Protein AF-X1HTP2-F1 (afdb_monomer_lite)

Foldseek 3Di:
DDDDQDDQQQFDWDQDPVGDTDTDGDDPPGPRDDCPDPVSVVVVVVVVVVVVVVVVVVVVPPDVVVVVVVPD

Secondary structure (DSSP, 8-state):
-----PPP--EEEEE-TTS-EEEEEPPSSPTT-----HHHHHHHHHHHHHHHHHHHHHTT-S-HHHHHHTT-

Sequence (72 aa):
MYRKNSKVNIGKYIKQIEGYKAFIPEKFPPKNLSFQGERLIQILSTSSLLLGKLDGLTKLVPDIDFFIFMYI

Organism: NCBI:txid412755

pLDDT: mean 85.74, std 12.96, range [37.97, 97.94]

Radius of gyration: 22.1 Å; chains: 1; bounding box: 47×16×52 Å

Structure (mmCIF, N/CA/C/O backbone):
data_AF-X1HTP2-F1
#
_entry.id   AF-X1HTP2-F1
#
loop_
_atom_site.group_PDB
_atom_site.id
_atom_site.type_symbol
_atom_site.label_atom_id
_atom_site.label_alt_id
_atom_site.label_comp_id
_atom_site.label_asym_id
_atom_site.label_entity_id
_atom_site.label_seq_id
_atom_site.pdbx_PDB_ins_code
_atom_site.Cartn_x
_atom_site.Cartn_y
_atom_site.Cartn_z
_atom_site.occupancy
_atom_site.B_iso_or_equiv
_atom_site.auth_seq_id
_atom_site.auth_comp_id
_atom_site.auth_asym_id
_atom_site.auth_atom_id
_atom_site.pdbx_PDB_model_num
ATOM 1 N N . MET A 1 1 ? 19.390 -1.859 15.303 1.00 37.97 1 MET A N 1
ATOM 2 C CA . MET A 1 1 ? 18.467 -2.573 16.220 1.00 37.97 1 MET A CA 1
ATOM 3 C C . MET A 1 1 ? 17.035 -2.368 15.740 1.00 37.97 1 MET A C 1
ATOM 5 O O . MET A 1 1 ? 16.481 -1.297 15.956 1.00 37.97 1 MET A O 1
ATOM 9 N N . TYR A 1 2 ? 16.442 -3.350 15.057 1.00 44.22 2 TYR A N 1
ATOM 10 C CA . TYR A 1 2 ? 15.048 -3.263 14.608 1.00 44.22 2 TYR A CA 1
ATOM 11 C C . TYR A 1 2 ? 14.109 -3.542 15.785 1.00 44.22 2 TYR A C 1
ATOM 13 O O . TYR A 1 2 ? 14.073 -4.639 16.339 1.00 44.22 2 TYR A O 1
ATOM 21 N N . ARG A 1 3 ? 13.402 -2.500 16.221 1.00 50.03 3 ARG A N 1
ATOM 22 C CA . ARG A 1 3 ? 12.497 -2.518 17.372 1.00 50.03 3 ARG A CA 1
ATOM 23 C C . ARG A 1 3 ? 11.256 -3.343 17.018 1.00 50.03 3 ARG A C 1
ATOM 25 O O . ARG A 1 3 ? 10.632 -3.107 15.991 1.00 50.03 3 ARG A O 1
ATOM 32 N N . LYS A 1 4 ? 10.915 -4.313 17.873 1.00 47.59 4 LYS A N 1
ATOM 33 C CA . LYS A 1 4 ? 9.714 -5.162 17.786 1.00 47.59 4 LYS A CA 1
ATOM 34 C C . LYS A 1 4 ? 8.488 -4.292 17.469 1.00 47.59 4 LYS A C 1
ATOM 36 O O . LYS A 1 4 ? 8.128 -3.443 18.284 1.00 47.59 4 LYS A O 1
ATOM 41 N N . ASN A 1 5 ? 7.895 -4.481 16.286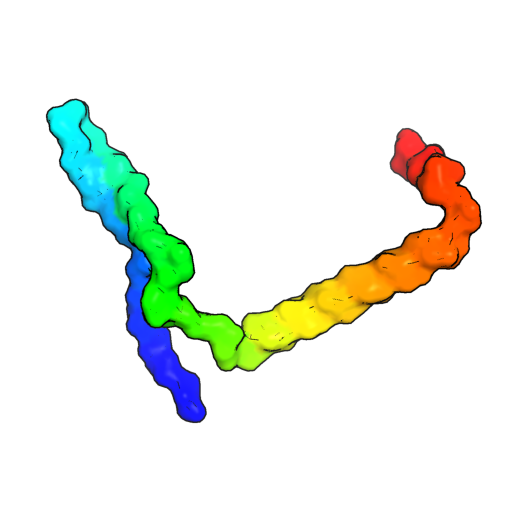 1.00 54.75 5 ASN A N 1
ATOM 42 C CA . ASN A 1 5 ? 6.773 -3.673 15.804 1.00 54.75 5 ASN A CA 1
ATOM 43 C C . ASN A 1 5 ? 5.609 -3.745 16.800 1.00 54.75 5 ASN A C 1
ATOM 45 O O . ASN A 1 5 ? 5.004 -4.800 17.000 1.00 54.75 5 ASN A O 1
ATOM 49 N N . SER A 1 6 ? 5.289 -2.611 17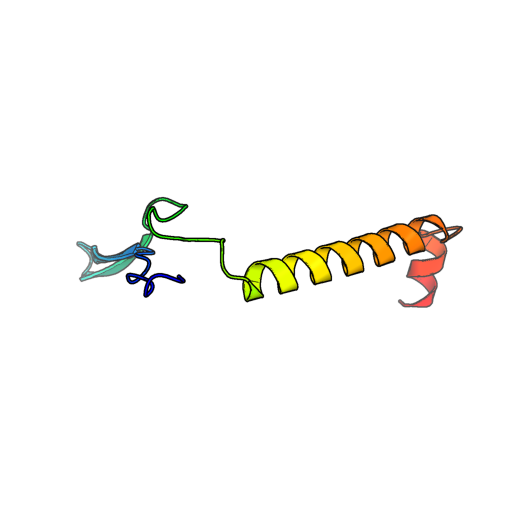.423 1.00 61.97 6 SER A N 1
ATOM 50 C CA . SER A 1 6 ? 3.991 -2.418 18.060 1.00 61.97 6 SER A CA 1
ATOM 51 C C . SER A 1 6 ? 2.912 -2.581 16.985 1.00 61.97 6 SER A C 1
ATOM 53 O O . SER A 1 6 ? 3.093 -2.126 15.856 1.00 61.97 6 SER A O 1
ATOM 55 N N . LYS A 1 7 ? 1.807 -3.273 17.296 1.00 74.19 7 LYS A N 1
ATOM 56 C CA . LYS A 1 7 ? 0.704 -3.467 16.338 1.00 74.19 7 LYS A CA 1
ATOM 57 C C . LYS A 1 7 ? 0.287 -2.115 15.746 1.00 74.19 7 LYS A C 1
ATOM 59 O O . LYS A 1 7 ? -0.065 -1.204 16.494 1.00 74.19 7 LYS A O 1
ATOM 64 N N . VAL A 1 8 ? 0.334 -1.986 14.420 1.00 83.19 8 VAL A N 1
ATOM 65 C CA . VAL A 1 8 ? -0.158 -0.797 13.712 1.00 83.19 8 VAL A CA 1
ATOM 66 C C . VAL A 1 8 ? -1.676 -0.775 13.835 1.00 83.19 8 VAL A C 1
ATOM 68 O O . VAL A 1 8 ? -2.344 -1.715 13.407 1.00 83.19 8 VAL A O 1
ATOM 71 N N . ASN A 1 9 ? -2.218 0.268 14.463 1.00 87.19 9 ASN A N 1
ATOM 72 C CA . ASN A 1 9 ? -3.663 0.447 14.537 1.00 87.19 9 ASN A CA 1
ATOM 73 C C . ASN A 1 9 ? -4.145 1.093 13.234 1.00 87.19 9 ASN A C 1
ATOM 75 O O . ASN A 1 9 ? -3.785 2.230 12.943 1.00 87.19 9 ASN A O 1
ATOM 79 N N . ILE A 1 10 ? -4.933 0.355 12.455 1.00 91.00 10 ILE A N 1
ATOM 80 C CA . ILE A 1 10 ? -5.460 0.794 11.154 1.00 91.00 10 ILE A CA 1
ATOM 81 C C . ILE A 1 10 ? -6.920 1.260 11.229 1.00 91.00 10 ILE A C 1
ATOM 83 O O . ILE A 1 10 ? -7.468 1.740 10.241 1.00 91.00 10 ILE A O 1
ATOM 87 N N . GLY A 1 11 ? -7.565 1.113 12.384 1.00 92.56 11 GLY A N 1
ATOM 88 C CA . GLY A 1 11 ? -8.991 1.362 12.547 1.00 92.56 11 GLY A CA 1
ATOM 89 C C . GLY A 1 11 ? -9.620 0.441 13.577 1.00 92.56 11 GLY A C 1
ATOM 90 O O . GLY A 1 11 ? -8.988 -0.475 14.108 1.00 92.56 11 GLY A O 1
ATOM 91 N N . LYS A 1 12 ? -10.901 0.675 13.850 1.00 94.19 12 LYS A N 1
ATOM 92 C CA . LYS A 1 12 ? -11.681 -0.110 14.808 1.00 94.19 12 LYS A CA 1
ATOM 93 C C . LYS A 1 12 ? -13.093 -0.350 14.304 1.00 94.19 12 LYS A C 1
ATOM 95 O O . LYS A 1 12 ? -13.684 0.498 13.645 1.00 94.19 12 LYS A O 1
ATOM 100 N N . TYR A 1 13 ? -13.652 -1.496 14.670 1.00 96.38 13 TYR A N 1
ATOM 101 C CA . TYR A 1 13 ? -15.071 -1.753 14.466 1.00 96.38 13 TYR A CA 1
ATOM 102 C C . TYR A 1 13 ? -15.889 -1.048 15.552 1.00 96.38 13 TYR A C 1
ATOM 104 O O . TYR A 1 13 ? -15.664 -1.278 16.740 1.00 96.38 13 TYR A O 1
ATOM 112 N N . ILE A 1 14 ? -16.844 -0.212 15.146 1.00 96.38 14 ILE A N 1
ATOM 113 C CA . ILE A 1 14 ? -17.782 0.485 16.032 1.00 96.38 14 ILE A CA 1
ATOM 114 C C . ILE A 1 14 ? -19.192 -0.043 15.758 1.00 96.38 14 ILE A C 1
ATOM 116 O O . ILE A 1 14 ? -19.602 -0.161 14.600 1.00 96.38 14 ILE A O 1
ATOM 120 N N . LYS A 1 15 ? -19.924 -0.382 16.825 1.00 97.31 15 LYS A N 1
ATOM 121 C CA . LYS A 1 15 ? -21.335 -0.773 16.739 1.00 97.31 15 LYS A CA 1
ATOM 122 C C . LYS A 1 15 ? -22.169 0.461 16.388 1.00 97.31 15 LYS A C 1
ATOM 124 O O . LYS A 1 15 ? -22.089 1.460 17.095 1.00 97.31 15 LYS A O 1
ATOM 129 N N . GLN A 1 16 ? -22.925 0.371 15.304 1.00 96.31 16 GLN A N 1
ATOM 130 C CA . GLN A 1 16 ? -23.834 1.415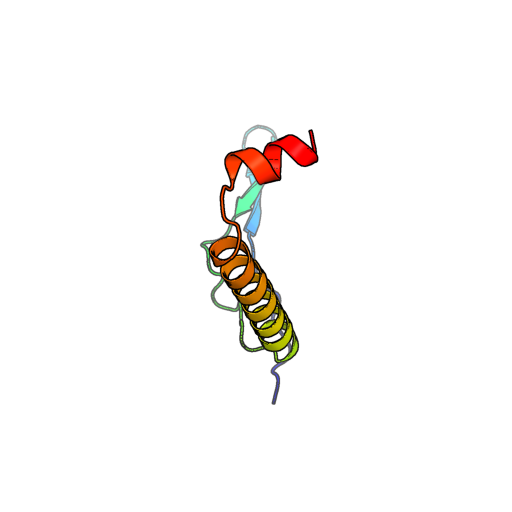 14.845 1.00 96.31 16 GLN A CA 1
ATOM 131 C C . GLN A 1 16 ? -25.194 1.288 15.538 1.00 96.31 16 GLN A C 1
ATOM 133 O O . GLN A 1 16 ? -25.514 0.238 16.110 1.00 96.31 16 GLN A O 1
ATOM 138 N N . ILE A 1 17 ? -25.980 2.365 15.502 1.00 95.69 17 ILE A N 1
ATOM 139 C CA . ILE A 1 17 ? -27.302 2.438 16.145 1.00 95.69 17 ILE A CA 1
ATOM 140 C C . ILE A 1 17 ? -28.248 1.388 15.546 1.00 95.69 17 ILE A C 1
ATOM 142 O O . ILE A 1 17 ? -29.006 0.746 16.265 1.00 95.69 17 ILE A O 1
ATOM 146 N N . GLU A 1 18 ? -28.109 1.124 14.251 1.00 94.31 18 GLU A N 1
ATOM 147 C CA . GLU A 1 18 ? -28.870 0.163 13.455 1.00 94.31 18 GLU A CA 1
ATOM 148 C C . GLU A 1 18 ? -28.458 -1.300 13.722 1.00 94.31 18 GLU A C 1
ATOM 150 O O . GLU A 1 18 ? -28.987 -2.227 13.116 1.00 94.31 18 GLU A O 1
ATOM 155 N N . GLY A 1 19 ? -27.503 -1.537 14.629 1.00 94.25 19 GLY A N 1
ATOM 156 C CA . GLY A 1 19 ? -27.164 -2.864 15.149 1.00 94.25 19 GLY A CA 1
ATOM 157 C C . GLY A 1 19 ? -25.999 -3.577 14.457 1.00 94.25 19 GLY A C 1
ATOM 158 O O . GLY A 1 19 ? -25.464 -4.534 15.023 1.00 94.25 19 GLY A O 1
ATOM 159 N N . TYR A 1 20 ? -25.539 -3.101 13.297 1.00 94.62 20 TYR A N 1
ATOM 160 C CA . TYR A 1 20 ? -24.362 -3.648 12.611 1.00 94.62 20 TYR A CA 1
ATOM 161 C C . TYR A 1 20 ? -23.044 -3.060 13.148 1.00 94.62 20 TYR A C 1
ATOM 163 O O . TYR A 1 20 ? -23.023 -2.084 13.899 1.00 94.62 20 TYR A O 1
ATOM 171 N N . LYS A 1 21 ? -21.908 -3.669 12.787 1.00 97.12 21 LYS A N 1
ATOM 172 C CA . LYS A 1 21 ? -20.569 -3.137 13.092 1.00 97.12 21 LYS A CA 1
ATOM 173 C C . LYS A 1 21 ? -19.962 -2.540 11.829 1.00 97.12 21 LYS A C 1
ATOM 175 O O . LYS A 1 21 ? -19.789 -3.253 10.847 1.00 97.12 21 LYS A O 1
ATOM 180 N N . ALA A 1 22 ? -19.594 -1.265 11.878 1.00 96.44 22 ALA A N 1
ATOM 181 C CA . ALA A 1 22 ? -18.860 -0.602 10.804 1.00 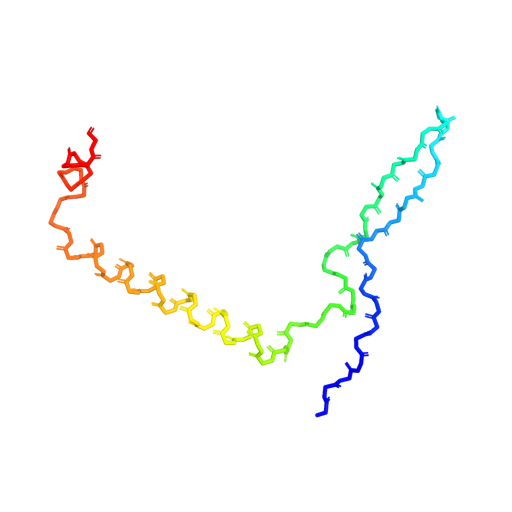96.44 22 ALA A CA 1
ATOM 182 C C . ALA A 1 22 ? -17.377 -0.504 11.167 1.00 96.44 22 ALA A C 1
ATOM 184 O O . ALA A 1 22 ? -17.042 -0.191 12.311 1.00 96.44 22 ALA A O 1
ATOM 185 N N . PHE A 1 23 ? -16.490 -0.755 10.207 1.00 96.06 23 PHE A N 1
ATOM 186 C CA . PHE A 1 23 ? -15.070 -0.462 10.373 1.00 96.06 23 PHE A CA 1
ATOM 187 C C . PHE A 1 23 ? -14.832 1.032 10.156 1.00 96.06 23 PHE A C 1
ATOM 189 O O . PHE A 1 23 ? -15.129 1.554 9.085 1.00 96.06 23 PHE A O 1
ATOM 196 N N . ILE A 1 24 ? -14.289 1.710 11.164 1.00 94.88 24 ILE A N 1
ATOM 197 C CA . ILE A 1 24 ? -13.887 3.112 11.085 1.00 94.88 24 ILE A CA 1
ATOM 198 C C . ILE A 1 24 ? -12.359 3.159 10.992 1.00 94.88 24 ILE A C 1
ATOM 200 O O . ILE A 1 24 ? -11.692 2.792 11.970 1.00 94.88 24 ILE A O 1
ATOM 204 N N . PRO A 1 25 ? -11.798 3.574 9.841 1.00 93.50 25 PRO A N 1
ATOM 205 C CA . PRO A 1 25 ? -10.358 3.715 9.677 1.00 93.50 25 PRO A CA 1
ATOM 206 C C . PRO A 1 25 ? -9.776 4.737 10.658 1.00 93.50 25 PRO A C 1
ATOM 208 O O . PRO A 1 25 ? -10.393 5.763 10.946 1.00 93.50 25 PRO A O 1
ATOM 211 N N . GLU A 1 26 ? -8.570 4.472 11.153 1.00 91.88 26 GLU A N 1
ATOM 212 C CA . GLU A 1 26 ? -7.777 5.497 11.839 1.00 91.88 26 GLU A CA 1
ATOM 213 C C . GLU A 1 26 ? -7.170 6.480 10.828 1.00 91.88 26 GLU A C 1
ATOM 215 O O . GLU A 1 26 ? -7.090 6.204 9.628 1.00 91.88 26 GLU A O 1
ATOM 220 N N . LYS A 1 27 ? -6.707 7.638 11.314 1.00 88.81 27 LYS A N 1
ATOM 221 C CA . LYS A 1 27 ? -6.036 8.622 10.453 1.00 88.81 27 LYS A CA 1
ATOM 222 C C . LYS A 1 27 ? -4.786 8.022 9.807 1.00 88.81 27 LYS A C 1
ATOM 224 O O . LYS A 1 27 ? -3.933 7.452 10.488 1.00 88.81 27 LYS A O 1
ATOM 229 N N . PHE A 1 28 ? -4.667 8.215 8.497 1.00 86.62 28 PHE A N 1
ATOM 230 C CA . PHE A 1 28 ? -3.501 7.802 7.729 1.00 86.62 28 PHE A CA 1
ATOM 231 C C . PHE A 1 28 ? -2.473 8.948 7.618 1.00 86.62 28 PHE A C 1
ATOM 233 O O . PHE A 1 28 ? -2.880 10.085 7.367 1.00 86.62 28 PHE A O 1
ATOM 240 N N . PRO A 1 29 ? -1.159 8.676 7.758 1.00 84.81 29 PRO A N 1
ATOM 241 C CA . PRO A 1 29 ? -0.561 7.388 8.115 1.00 84.81 29 PRO A CA 1
ATOM 242 C C . PRO A 1 29 ? -0.647 7.099 9.630 1.00 84.81 29 PRO A C 1
ATOM 244 O O . PRO A 1 29 ? -0.555 8.022 10.444 1.00 84.81 29 PRO A O 1
ATOM 247 N N . PRO A 1 30 ? -0.772 5.822 10.042 1.00 85.06 30 PRO A N 1
ATOM 248 C CA . PRO A 1 30 ? -0.700 5.448 11.450 1.00 85.06 30 PRO A CA 1
ATOM 249 C C . PRO A 1 30 ? 0.627 5.890 12.080 1.00 85.06 30 PRO A C 1
ATOM 251 O O . PRO A 1 30 ? 1.696 5.654 11.521 1.00 85.06 30 PRO A O 1
ATOM 254 N N . LYS A 1 31 ? 0.581 6.482 13.280 1.00 81.00 31 LYS A N 1
ATOM 255 C CA . LYS A 1 31 ? 1.768 7.071 13.939 1.00 81.00 31 LYS A CA 1
ATOM 256 C C . LYS A 1 31 ? 2.915 6.086 14.191 1.00 81.00 31 LYS A C 1
ATOM 258 O O . LYS A 1 31 ? 4.060 6.504 14.309 1.00 81.00 31 LYS A O 1
ATOM 263 N N . ASN A 1 32 ? 2.613 4.798 14.328 1.00 80.50 32 ASN A N 1
ATOM 264 C CA . ASN A 1 32 ? 3.596 3.742 14.563 1.00 80.50 32 ASN A CA 1
ATOM 265 C C . ASN A 1 32 ? 3.940 2.933 13.305 1.00 80.50 32 ASN A C 1
ATOM 267 O O . ASN A 1 32 ? 4.618 1.910 13.408 1.00 80.50 32 ASN A O 1
ATOM 271 N N . LEU A 1 33 ? 3.482 3.367 12.130 1.00 81.88 33 LEU A N 1
ATOM 272 C CA . LEU A 1 33 ? 3.895 2.779 10.867 1.00 81.88 33 LEU A CA 1
ATOM 273 C C . LEU A 1 33 ? 5.329 3.228 10.557 1.00 81.88 33 LEU A C 1
ATOM 275 O O . LEU A 1 33 ? 5.587 4.412 10.361 1.00 81.88 33 LEU A O 1
ATOM 279 N N . SER A 1 34 ? 6.265 2.278 10.531 1.00 78.19 34 SER A N 1
ATOM 280 C CA . SER A 1 34 ? 7.650 2.528 10.124 1.00 78.19 34 SER A CA 1
ATOM 281 C C . SER A 1 34 ? 7.910 1.942 8.742 1.00 78.19 34 SER A C 1
ATOM 283 O O . SER A 1 34 ? 7.668 0.759 8.505 1.00 78.19 34 SER A O 1
ATOM 285 N N . PHE A 1 35 ? 8.453 2.767 7.850 1.00 75.62 35 PHE A N 1
ATOM 286 C CA . PHE A 1 35 ? 8.861 2.379 6.498 1.00 75.62 35 PHE A CA 1
ATOM 287 C C . PHE A 1 35 ? 10.369 2.078 6.395 1.00 75.62 35 PHE A C 1
ATOM 289 O O . PHE A 1 35 ? 10.930 2.051 5.306 1.00 75.62 35 PHE A O 1
ATOM 296 N N . GLN A 1 36 ? 11.047 1.850 7.523 1.00 76.19 36 GLN A N 1
ATOM 297 C CA . GLN A 1 36 ? 12.512 1.725 7.591 1.00 76.19 36 GLN A CA 1
ATOM 298 C C . GLN A 1 36 ? 13.020 0.273 7.539 1.00 76.19 36 GLN A C 1
ATOM 300 O O . GLN A 1 36 ? 14.159 -0.002 7.903 1.00 76.19 36 GLN A O 1
ATOM 305 N N . GLY A 1 37 ? 12.184 -0.686 7.137 1.00 83.75 37 GLY A N 1
ATOM 306 C CA . GLY A 1 37 ? 12.607 -2.083 7.034 1.00 83.75 37 GLY A CA 1
ATOM 307 C C . GLY A 1 37 ? 13.484 -2.317 5.805 1.00 83.75 37 GLY A C 1
ATOM 308 O O . GLY A 1 37 ? 13.069 -1.985 4.697 1.00 83.75 37 GLY A O 1
ATOM 309 N N . GLU A 1 38 ? 14.642 -2.963 5.974 1.00 89.12 38 GLU A N 1
ATOM 310 C CA . GLU A 1 38 ? 15.567 -3.302 4.871 1.00 89.12 38 GLU A CA 1
ATOM 311 C C . GLU A 1 38 ? 14.857 -3.992 3.705 1.00 89.12 38 GLU A C 1
ATOM 313 O O . GLU A 1 38 ? 15.039 -3.611 2.552 1.00 89.12 38 GLU A O 1
ATOM 318 N N . ARG A 1 39 ? 13.966 -4.945 4.001 1.00 89.56 39 ARG A N 1
ATOM 319 C CA . ARG A 1 39 ? 13.170 -5.639 2.981 1.00 89.56 39 ARG A CA 1
ATOM 320 C C . ARG A 1 39 ? 12.269 -4.695 2.181 1.00 89.56 39 ARG A C 1
ATOM 322 O O . ARG A 1 39 ? 12.134 -4.867 0.975 1.00 89.56 39 ARG A O 1
ATOM 329 N N . LEU A 1 40 ? 11.638 -3.717 2.835 1.00 89.62 40 LEU A N 1
ATOM 330 C CA . LEU A 1 40 ? 10.790 -2.746 2.141 1.00 89.62 40 LEU A CA 1
ATOM 331 C C . LEU A 1 40 ? 11.640 -1.878 1.211 1.00 89.62 40 LEU A C 1
ATOM 333 O O . LEU A 1 40 ? 11.282 -1.699 0.051 1.00 89.62 40 LEU A O 1
ATOM 337 N N . ILE A 1 41 ? 12.788 -1.405 1.698 1.00 92.19 41 ILE A N 1
ATOM 338 C CA . ILE A 1 41 ? 13.732 -0.605 0.910 1.00 92.19 41 ILE A CA 1
ATOM 339 C C . ILE A 1 41 ? 14.224 -1.396 -0.310 1.00 92.19 41 ILE A C 1
ATOM 341 O O . ILE A 1 41 ? 14.227 -0.866 -1.418 1.00 92.19 41 ILE A O 1
ATOM 345 N N . GLN A 1 42 ? 14.571 -2.674 -0.139 1.00 95.44 42 GLN A N 1
ATOM 346 C CA . GLN A 1 42 ? 14.991 -3.552 -1.236 1.00 95.44 42 GLN A CA 1
ATOM 347 C C . GLN A 1 42 ? 13.899 -3.721 -2.300 1.00 95.44 42 GLN A C 1
ATOM 349 O O . GLN A 1 42 ? 14.183 -3.610 -3.496 1.00 95.44 42 GLN A O 1
ATOM 354 N N . ILE A 1 43 ? 12.648 -3.952 -1.885 1.00 95.88 43 ILE A N 1
ATOM 355 C CA . ILE A 1 43 ? 11.517 -4.101 -2.812 1.00 95.88 43 ILE A CA 1
ATOM 356 C C . ILE A 1 43 ? 11.263 -2.790 -3.560 1.00 95.88 43 ILE A C 1
ATOM 358 O O . ILE A 1 43 ? 11.106 -2.810 -4.780 1.00 95.88 43 ILE A O 1
ATOM 362 N N . LEU A 1 44 ? 11.266 -1.654 -2.857 1.00 95.62 44 LEU A N 1
ATOM 363 C CA . LEU A 1 44 ? 11.073 -0.338 -3.468 1.00 95.62 44 LEU A CA 1
ATOM 364 C C . LEU A 1 44 ? 12.189 -0.016 -4.466 1.00 95.62 44 LEU A C 1
ATOM 366 O O . LEU A 1 44 ? 11.898 0.383 -5.586 1.00 95.62 44 LEU A O 1
ATOM 370 N N . SER A 1 45 ? 13.450 -0.257 -4.103 1.00 96.31 45 SER A N 1
ATOM 371 C CA . SER A 1 45 ? 14.597 -0.038 -4.989 1.00 96.31 45 SER A CA 1
ATOM 372 C C . SER A 1 45 ? 14.507 -0.890 -6.257 1.00 96.31 45 SER A C 1
ATOM 374 O O . SER A 1 45 ? 14.643 -0.369 -7.364 1.00 96.31 45 SER A O 1
ATOM 376 N N . THR A 1 46 ? 14.191 -2.179 -6.106 1.00 97.88 46 THR A N 1
ATOM 377 C CA . THR A 1 46 ? 14.017 -3.096 -7.241 1.00 97.88 46 THR A CA 1
ATOM 378 C C . THR A 1 46 ? 12.864 -2.654 -8.140 1.00 97.88 46 THR A C 1
ATOM 380 O O . THR A 1 46 ? 13.012 -2.616 -9.359 1.00 97.88 46 THR A O 1
ATOM 383 N N . SER A 1 47 ? 11.731 -2.270 -7.548 1.00 97.56 47 SER A N 1
ATOM 384 C CA . SER A 1 47 ? 10.551 -1.806 -8.286 1.00 97.56 47 SER A CA 1
ATOM 385 C C . SER A 1 47 ? 10.852 -0.535 -9.080 1.00 97.56 47 SER A C 1
ATOM 387 O O . SER A 1 47 ? 10.556 -0.474 -10.271 1.00 97.56 47 SER A O 1
ATOM 389 N N . SER A 1 48 ? 11.512 0.446 -8.458 1.00 97.56 48 SER A N 1
ATOM 390 C CA . SER A 1 48 ? 11.926 1.685 -9.125 1.00 97.56 48 SER A CA 1
ATOM 391 C C . SER A 1 48 ? 12.904 1.425 -10.271 1.00 97.56 48 SER A C 1
ATOM 393 O O . SER A 1 48 ? 12.779 2.037 -11.329 1.00 97.56 48 SER A O 1
ATOM 395 N N . LEU A 1 49 ? 13.848 0.491 -10.102 1.00 97.94 49 LEU A N 1
ATOM 396 C CA . LEU A 1 49 ? 14.774 0.103 -11.167 1.00 97.94 49 LEU A CA 1
ATOM 397 C C . LEU A 1 49 ? 14.043 -0.536 -12.354 1.00 97.94 49 LEU A C 1
ATOM 399 O O . LEU A 1 49 ? 14.330 -0.200 -13.500 1.00 97.94 49 LEU A O 1
ATOM 403 N N . LEU A 1 50 ? 13.115 -1.461 -12.098 1.00 97.69 50 LEU A N 1
ATOM 404 C CA . LEU A 1 50 ? 12.342 -2.121 -13.154 1.00 97.69 50 LEU A CA 1
ATOM 405 C C . LEU A 1 50 ? 11.445 -1.132 -13.901 1.00 97.69 50 LEU A C 1
ATOM 407 O O . LEU A 1 50 ? 11.391 -1.175 -15.128 1.00 97.69 50 LEU A O 1
ATOM 411 N N . LEU A 1 51 ? 10.812 -0.206 -13.180 1.00 96.69 51 LEU A N 1
ATOM 412 C CA . LEU A 1 51 ? 10.018 0.854 -13.790 1.00 96.69 51 LEU A CA 1
ATOM 413 C C . LEU A 1 51 ? 10.885 1.777 -14.655 1.00 96.69 51 LEU A C 1
ATOM 415 O O . LEU A 1 51 ? 10.516 2.077 -15.785 1.00 96.69 51 LEU A O 1
ATOM 419 N N . GLY A 1 52 ? 12.069 2.163 -14.171 1.00 95.75 52 GLY A N 1
ATOM 420 C CA . GLY A 1 52 ? 13.019 2.962 -14.947 1.00 95.75 52 GLY A CA 1
ATOM 421 C C . GLY A 1 52 ? 13.529 2.243 -16.200 1.00 95.75 52 GLY A C 1
ATOM 422 O O . GLY A 1 52 ? 13.700 2.872 -17.239 1.00 95.75 52 GLY A O 1
ATOM 423 N N . LYS A 1 53 ? 13.730 0.919 -16.141 1.00 94.75 53 LYS A N 1
ATOM 424 C CA . LYS A 1 53 ? 14.073 0.114 -17.326 1.00 94.75 53 LYS A CA 1
ATOM 425 C C . LYS A 1 53 ? 12.945 0.116 -18.354 1.00 94.75 53 LYS A C 1
ATOM 427 O O . LYS A 1 53 ? 13.224 0.293 -19.534 1.00 94.75 53 LYS A O 1
ATOM 432 N N . LEU A 1 54 ? 11.699 -0.056 -17.911 1.00 91.69 54 LEU A N 1
ATOM 433 C CA . LEU A 1 54 ? 10.532 0.007 -18.789 1.00 91.69 54 LEU A CA 1
ATOM 434 C C . LEU A 1 54 ? 10.410 1.388 -19.449 1.00 91.69 54 LEU A C 1
ATOM 436 O O . LEU A 1 54 ? 10.296 1.456 -20.667 1.00 91.69 54 LEU A O 1
ATOM 440 N N . ASP A 1 55 ? 10.519 2.469 -18.671 1.00 90.12 55 ASP A N 1
ATOM 441 C CA . ASP A 1 55 ? 10.504 3.847 -19.190 1.00 90.12 55 ASP A CA 1
ATOM 442 C C . ASP A 1 55 ? 11.682 4.144 -20.139 1.00 90.12 55 ASP A C 1
ATOM 444 O O . ASP A 1 55 ? 11.581 4.927 -21.079 1.00 90.12 55 ASP A O 1
ATOM 448 N N . GLY A 1 56 ? 12.831 3.506 -19.919 1.00 89.75 56 GLY A N 1
ATOM 449 C CA . GLY A 1 56 ? 13.954 3.574 -20.850 1.00 89.75 56 GLY A CA 1
ATOM 450 C C . GLY A 1 56 ? 13.640 2.902 -22.188 1.00 89.75 56 GLY A C 1
ATOM 451 O O . GLY A 1 56 ? 13.963 3.452 -23.238 1.00 89.75 56 GLY A O 1
ATOM 452 N N . LEU A 1 57 ? 12.992 1.735 -22.159 1.00 86.81 57 LEU A N 1
ATOM 453 C CA . LEU A 1 57 ? 12.615 0.996 -23.364 1.00 86.81 57 LEU A CA 1
ATOM 454 C C . LEU A 1 57 ? 11.542 1.723 -24.176 1.00 86.81 57 LEU A C 1
ATOM 456 O O . LEU A 1 57 ? 11.651 1.760 -25.397 1.00 86.81 57 LEU A O 1
ATOM 460 N N . THR A 1 58 ? 10.550 2.346 -23.531 1.00 83.56 58 THR A N 1
ATOM 461 C CA . THR A 1 58 ? 9.499 3.102 -24.236 1.00 83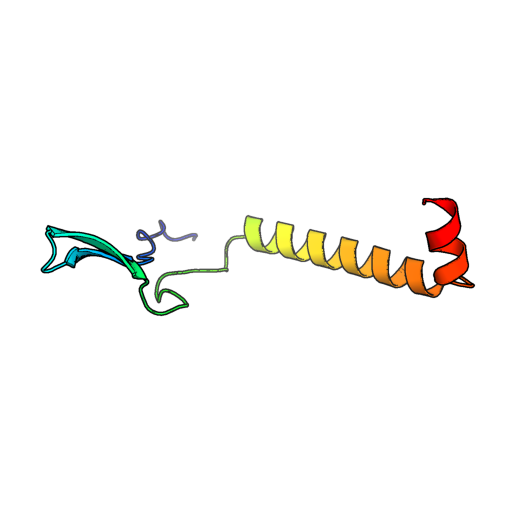.56 58 THR A CA 1
ATOM 462 C C . THR A 1 58 ? 10.058 4.279 -25.038 1.00 83.56 58 THR A C 1
ATOM 464 O O . THR A 1 58 ? 9.508 4.601 -26.083 1.00 83.56 58 THR A O 1
ATOM 467 N N . LYS A 1 59 ? 11.190 4.872 -24.633 1.00 83.31 59 LYS A N 1
ATOM 468 C CA . LYS A 1 59 ? 11.879 5.931 -25.404 1.00 83.31 59 LYS A CA 1
ATOM 469 C C . LYS A 1 59 ? 12.544 5.433 -26.686 1.00 83.31 59 LYS A C 1
ATOM 471 O O . LYS A 1 59 ? 12.863 6.241 -27.552 1.00 83.31 59 LYS A O 1
ATOM 476 N N . LEU A 1 60 ? 12.792 4.129 -26.791 1.00 81.81 60 LEU A N 1
ATOM 477 C CA . LEU A 1 60 ? 13.350 3.494 -27.985 1.00 81.81 60 LEU A CA 1
ATOM 478 C C . LEU A 1 60 ? 12.256 2.975 -28.926 1.00 81.81 60 LEU A C 1
ATOM 480 O O . LEU A 1 60 ? 12.570 2.554 -30.038 1.00 81.81 60 LEU A O 1
ATOM 484 N N . VAL A 1 61 ? 10.992 2.982 -28.489 1.00 78.94 61 VAL A N 1
ATOM 485 C CA . VAL A 1 61 ? 9.859 2.583 -29.325 1.00 78.94 61 VAL A CA 1
ATOM 486 C C . VAL A 1 61 ? 9.628 3.688 -30.366 1.00 78.94 61 VAL A C 1
ATOM 488 O O . VAL A 1 61 ? 9.343 4.820 -29.977 1.00 78.94 61 VAL A O 1
ATOM 491 N N . PRO A 1 62 ? 9.756 3.398 -31.675 1.00 75.81 62 PRO A N 1
ATOM 492 C CA . PRO A 1 62 ? 9.666 4.421 -32.720 1.00 75.81 62 PRO A CA 1
ATOM 493 C C . PRO A 1 62 ? 8.259 5.011 -32.859 1.00 75.81 62 PRO A C 1
ATOM 495 O O . PRO A 1 62 ? 8.110 6.196 -33.139 1.00 75.81 62 PRO A O 1
ATOM 498 N N . ASP A 1 63 ? 7.246 4.163 -32.669 1.00 85.19 63 ASP A N 1
ATOM 499 C CA . ASP A 1 63 ? 5.826 4.491 -32.739 1.00 85.19 63 ASP A CA 1
ATOM 500 C C . ASP A 1 63 ? 5.076 3.579 -31.756 1.00 85.19 63 ASP A C 1
ATOM 502 O O . ASP A 1 63 ? 5.081 2.350 -31.889 1.00 85.19 63 ASP A O 1
ATOM 506 N N . ILE A 1 64 ? 4.494 4.184 -30.720 1.00 82.44 64 ILE A N 1
ATOM 507 C CA . ILE A 1 64 ? 3.820 3.447 -29.650 1.00 82.44 64 ILE A CA 1
ATOM 508 C C . ILE A 1 64 ? 2.477 2.872 -30.100 1.00 82.44 64 ILE A C 1
ATOM 510 O O . ILE A 1 64 ? 2.104 1.792 -29.642 1.00 82.44 64 ILE A O 1
ATOM 514 N N . ASP A 1 65 ? 1.791 3.538 -31.028 1.00 84.19 65 ASP A N 1
ATOM 515 C CA . ASP A 1 65 ? 0.504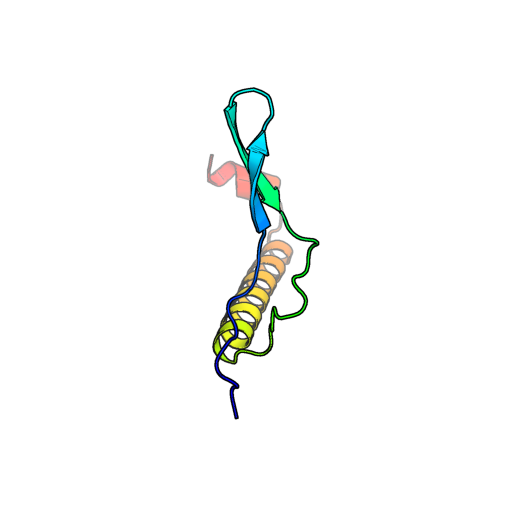 3.088 -31.549 1.00 84.19 65 ASP A CA 1
ATOM 516 C C . ASP A 1 65 ? 0.707 1.850 -32.431 1.00 84.19 65 ASP A C 1
ATOM 518 O O . ASP A 1 65 ? -0.008 0.854 -32.290 1.00 84.19 65 ASP A O 1
ATOM 522 N N . PHE A 1 66 ? 1.756 1.851 -33.262 1.00 82.12 66 PHE A N 1
ATOM 523 C CA . PHE A 1 66 ? 2.148 0.677 -34.047 1.00 82.12 66 PHE A CA 1
ATOM 524 C C . PHE A 1 66 ? 2.579 -0.503 -33.162 1.00 82.12 66 PHE A C 1
ATOM 526 O O . PHE A 1 66 ? 2.190 -1.642 -33.419 1.00 82.12 66 PHE A O 1
ATOM 533 N N . PHE A 1 67 ? 3.349 -0.247 -32.098 1.00 82.94 67 PHE A N 1
ATOM 534 C CA . PHE A 1 67 ? 3.748 -1.290 -31.150 1.00 82.94 67 PHE A CA 1
ATOM 535 C C . PHE A 1 67 ? 2.538 -1.936 -30.464 1.00 82.94 67 PHE A C 1
ATOM 537 O O . PHE A 1 67 ? 2.473 -3.160 -30.371 1.00 82.94 67 PHE A O 1
ATOM 544 N N . ILE A 1 68 ? 1.567 -1.136 -30.012 1.00 85.81 68 ILE A N 1
ATOM 545 C CA . ILE A 1 68 ? 0.345 -1.644 -29.374 1.00 85.81 68 ILE A CA 1
ATOM 546 C C . ILE A 1 68 ? -0.479 -2.479 -30.367 1.00 85.81 68 ILE A C 1
ATOM 548 O O . ILE A 1 68 ? -0.955 -3.552 -29.999 1.00 85.81 68 ILE A O 1
ATOM 552 N N . PHE A 1 69 ? -0.589 -2.043 -31.627 1.00 88.19 69 PHE A N 1
ATOM 553 C CA . PHE A 1 69 ? -1.324 -2.760 -32.675 1.00 88.19 69 PHE A CA 1
ATOM 554 C C . PHE A 1 69 ? -0.809 -4.188 -32.933 1.00 88.19 69 PHE A C 1
ATOM 556 O O . PHE A 1 69 ? -1.584 -5.049 -33.328 1.00 88.19 69 PHE A O 1
ATOM 563 N N . MET A 1 70 ? 0.471 -4.483 -32.681 1.00 85.12 70 MET A N 1
ATOM 564 C CA . MET A 1 70 ? 1.030 -5.831 -32.879 1.00 85.12 70 MET A CA 1
ATOM 565 C C . MET A 1 70 ? 0.537 -6.887 -31.870 1.00 85.12 70 MET A C 1
ATOM 567 O O . MET A 1 70 ? 0.764 -8.077 -32.096 1.00 85.12 70 MET A O 1
ATOM 571 N N . TYR A 1 71 ? -0.075 -6.480 -30.753 1.00 83.25 71 TYR A N 1
ATOM 572 C CA . TYR A 1 71 ? -0.431 -7.366 -29.632 1.00 83.25 71 TYR A CA 1
ATOM 573 C C . TYR A 1 71 ? -1.934 -7.414 -29.312 1.00 83.25 71 TYR A C 1
ATOM 575 O O . TYR A 1 71 ? -2.320 -8.075 -28.344 1.00 83.25 71 TYR A O 1
ATOM 583 N N . ILE A 1 72 ? -2.763 -6.721 -30.095 1.00 76.31 72 ILE A N 1
ATOM 584 C CA . ILE A 1 72 ? -4.232 -6.782 -30.040 1.00 76.31 72 ILE A CA 1
ATOM 585 C C . ILE A 1 72 ? -4.711 -7.656 -31.197 1.00 76.31 72 ILE A C 1
ATOM 587 O O . ILE A 1 72 ? -5.594 -8.507 -30.951 1.00 76.31 72 ILE A O 1
#